Protein AF-A0A2M9W967-F1 (afdb_monomer_lite)

Sequence (74 aa):
MQQEEFREAIKKWSSLNFTAIIIDDTDDRNEIYLATSDSPPNSRLYLCDARDSEQAKAMGERFSYWLKSYKNKI

Organism: NCBI:txid1076549

pLDDT: mean 81.51, std 13.03, range [43.34, 95.81]

Structure (mmCIF, N/CA/C/O backbone):
data_AF-A0A2M9W967-F1
#
_entry.id   AF-A0A2M9W967-F1
#
loop_
_atom_site.group_PDB
_atom_site.id
_atom_site.type_symbol
_atom_site.label_atom_id
_atom_site.label_alt_id
_atom_site.label_comp_id
_atom_site.label_asym_id
_atom_site.label_entity_id
_atom_site.label_seq_id
_atom_site.pdbx_PDB_ins_code
_atom_site.Cartn_x
_atom_site.Cartn_y
_atom_site.Cartn_z
_atom_site.occupancy
_atom_site.B_iso_or_equiv
_atom_site.auth_seq_id
_atom_site.auth_comp_id
_atom_site.auth_asym_id
_atom_site.auth_atom_id
_atom_site.pdbx_PDB_model_num
ATOM 1 N N . MET A 1 1 ? -17.286 -21.478 6.982 1.00 54.62 1 MET A N 1
ATOM 2 C CA . MET A 1 1 ? -17.019 -20.036 7.049 1.00 54.62 1 MET A CA 1
ATOM 3 C C . MET A 1 1 ? -18.363 -19.337 7.112 1.00 54.62 1 MET A C 1
ATOM 5 O O . MET A 1 1 ? -19.070 -19.269 6.112 1.00 54.62 1 MET A O 1
ATOM 9 N N . GLN A 1 2 ? -18.820 -19.085 8.333 1.00 64.38 2 GLN A N 1
ATOM 10 C CA . GLN A 1 2 ? -20.231 -18.863 8.661 1.00 64.38 2 GLN A CA 1
ATOM 11 C C . GLN A 1 2 ? -20.457 -17.360 8.833 1.00 64.38 2 GLN A C 1
ATOM 13 O O . GLN A 1 2 ? -19.565 -16.658 9.284 1.00 64.38 2 GLN A O 1
ATOM 18 N N . GLN A 1 3 ? -21.622 -16.859 8.430 1.00 76.62 3 GLN A N 1
ATOM 19 C CA . GLN A 1 3 ? -22.017 -15.445 8.297 1.00 76.62 3 GLN A CA 1
ATOM 20 C C . GLN A 1 3 ? -21.522 -14.471 9.397 1.00 76.62 3 GLN A C 1
ATOM 22 O O . GLN A 1 3 ? -21.382 -13.270 9.160 1.00 76.62 3 GLN A O 1
ATOM 27 N N . GLU A 1 4 ? -21.260 -14.990 10.590 1.00 78.50 4 GLU A N 1
ATOM 28 C CA . GLU A 1 4 ? -20.709 -14.305 11.754 1.00 78.50 4 GLU A CA 1
ATOM 29 C C . GLU A 1 4 ? -19.247 -13.860 11.565 1.00 78.50 4 GLU A C 1
ATOM 31 O O . GLU A 1 4 ? -18.947 -12.688 11.780 1.00 78.50 4 GLU A O 1
ATOM 36 N N . GLU A 1 5 ? -18.371 -14.713 11.024 1.00 74.38 5 GLU A N 1
ATOM 37 C CA . GLU A 1 5 ? -16.965 -14.381 10.723 1.00 74.38 5 GLU A CA 1
ATOM 38 C C . GLU A 1 5 ? -16.869 -13.245 9.692 1.00 74.38 5 GLU A C 1
ATOM 40 O O . GLU A 1 5 ? -16.052 -12.330 9.811 1.00 74.38 5 GLU A O 1
ATOM 45 N N . PHE A 1 6 ? -17.762 -13.258 8.697 1.00 74.69 6 PHE A N 1
ATOM 46 C CA . PHE A 1 6 ? -17.867 -12.185 7.709 1.00 74.69 6 PHE A CA 1
ATOM 47 C C . PHE A 1 6 ? -18.350 -10.874 8.343 1.00 74.69 6 PHE A C 1
ATOM 49 O O . PHE A 1 6 ? -17.791 -9.810 8.080 1.00 74.69 6 PHE A O 1
ATOM 56 N N . ARG A 1 7 ? -19.362 -10.928 9.218 1.00 76.44 7 ARG A N 1
ATOM 57 C CA . ARG A 1 7 ? -19.843 -9.743 9.949 1.00 76.44 7 ARG A CA 1
ATOM 58 C C . ARG A 1 7 ? -18.768 -9.155 10.855 1.00 76.44 7 ARG A C 1
ATOM 60 O O . ARG A 1 7 ? -18.657 -7.933 10.934 1.00 76.44 7 ARG A O 1
ATOM 67 N N . GLU A 1 8 ? -17.980 -9.989 11.521 1.00 76.00 8 GLU A N 1
ATOM 68 C CA . GLU A 1 8 ? -16.843 -9.530 12.315 1.00 76.00 8 GLU A CA 1
ATOM 69 C C . GLU A 1 8 ? -15.761 -8.885 11.448 1.00 76.00 8 GLU A C 1
ATOM 71 O O . GLU A 1 8 ? -15.248 -7.827 11.812 1.00 76.00 8 GLU A O 1
ATOM 76 N N . ALA A 1 9 ? -15.457 -9.454 10.278 1.00 72.25 9 ALA A N 1
ATOM 77 C CA . ALA A 1 9 ? -14.523 -8.856 9.328 1.00 72.25 9 ALA A CA 1
ATOM 78 C C . ALA A 1 9 ? -14.997 -7.469 8.851 1.00 72.25 9 ALA A C 1
ATOM 80 O O . ALA A 1 9 ? -14.226 -6.512 8.892 1.00 72.25 9 ALA A O 1
ATOM 81 N N . ILE A 1 10 ? -16.278 -7.319 8.496 1.00 74.75 10 ILE A N 1
ATOM 82 C CA . ILE A 1 10 ? -16.857 -6.028 8.082 1.00 74.75 10 ILE A CA 1
ATOM 83 C C . ILE A 1 10 ? -16.862 -5.007 9.230 1.00 74.75 10 ILE A C 1
ATOM 85 O O . ILE A 1 10 ? -16.546 -3.836 9.020 1.00 74.75 10 ILE A O 1
ATOM 89 N N . LYS A 1 11 ? -17.170 -5.426 10.465 1.00 74.31 11 LYS A N 1
ATOM 90 C CA . LYS A 1 11 ? -17.060 -4.537 11.634 1.00 74.31 11 LYS A CA 1
ATOM 91 C C . LYS A 1 11 ? -15.624 -4.050 11.825 1.00 74.31 11 LYS A C 1
ATOM 93 O O . LYS A 1 11 ? -15.423 -2.855 12.023 1.00 74.31 11 LYS A O 1
ATOM 98 N N . LYS A 1 12 ? -14.633 -4.937 11.689 1.00 70.81 12 LYS A N 1
ATOM 99 C CA . LYS A 1 12 ? -13.210 -4.565 11.747 1.00 70.81 12 LYS A CA 1
ATOM 100 C C . LYS A 1 12 ? -12.844 -3.559 10.655 1.00 70.81 12 LYS A C 1
ATOM 102 O O . LYS A 1 12 ? -12.091 -2.634 10.940 1.00 70.81 12 LYS A O 1
ATOM 107 N N . TRP A 1 13 ? -13.429 -3.668 9.458 1.00 70.81 13 TRP A N 1
ATOM 108 C CA . TRP A 1 13 ? -13.215 -2.712 8.362 1.00 70.81 13 TRP A CA 1
ATOM 109 C C . TRP A 1 13 ? -13.665 -1.290 8.698 1.00 70.81 13 TRP A C 1
ATOM 111 O O . TRP A 1 13 ? -12.963 -0.343 8.359 1.00 70.81 13 TRP A O 1
ATOM 121 N N . SER A 1 14 ? -14.782 -1.128 9.416 1.00 68.44 14 SER A N 1
ATOM 122 C CA . SER A 1 14 ? -15.254 0.201 9.845 1.00 68.44 14 SER A CA 1
ATOM 123 C C . SER A 1 14 ? -14.311 0.907 10.829 1.00 68.44 14 SER A C 1
ATOM 125 O O . SER A 1 14 ? -14.345 2.129 10.938 1.00 68.44 14 SER A O 1
ATOM 127 N N . SER A 1 15 ? -13.448 0.147 11.511 1.00 70.31 15 SER A N 1
ATOM 128 C CA . SER A 1 15 ? -12.411 0.666 12.408 1.00 70.31 15 SER A CA 1
ATOM 129 C C . SER A 1 15 ? -11.026 0.784 11.761 1.00 70.31 1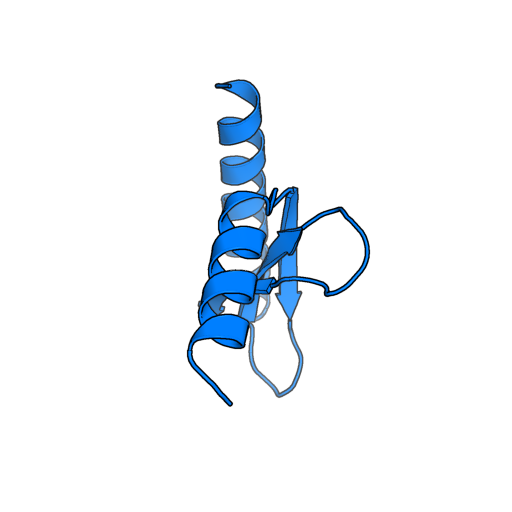5 SER A C 1
ATOM 131 O O . SER A 1 15 ? -10.093 1.218 12.433 1.00 70.31 15 SER A O 1
ATOM 133 N N . LEU A 1 16 ? -10.854 0.397 10.489 1.00 75.75 16 LEU A N 1
ATOM 134 C CA . LEU A 1 16 ? -9.550 0.490 9.830 1.00 75.75 16 LEU A CA 1
ATOM 135 C C . LEU A 1 16 ? -9.220 1.948 9.519 1.00 75.75 16 LEU A C 1
ATOM 137 O O . LEU A 1 16 ? -9.922 2.622 8.765 1.00 75.75 16 LEU A O 1
ATOM 141 N N . ASN A 1 17 ? -8.099 2.411 10.059 1.00 78.88 17 ASN A N 1
ATOM 142 C CA . ASN A 1 17 ? -7.526 3.700 9.713 1.00 78.88 17 ASN A CA 1
ATOM 143 C C . ASN A 1 17 ? -6.352 3.481 8.758 1.00 78.88 17 ASN A C 1
ATOM 145 O O . ASN A 1 17 ? -5.259 3.096 9.175 1.00 78.88 17 ASN A O 1
ATOM 149 N N . PHE A 1 18 ? -6.584 3.687 7.462 1.00 83.94 18 PHE A N 1
ATOM 150 C CA . PHE A 1 18 ? -5.522 3.602 6.464 1.00 83.94 18 PHE A CA 1
ATOM 151 C C . PHE A 1 18 ? -4.623 4.835 6.559 1.00 83.94 18 PHE A C 1
ATOM 153 O O . PHE A 1 18 ? -5.073 5.980 6.495 1.00 83.94 18 PHE A O 1
ATOM 160 N N . THR A 1 19 ? -3.327 4.611 6.729 1.00 86.38 19 THR A N 1
ATOM 161 C CA . THR A 1 19 ? -2.362 5.669 7.041 1.00 86.38 19 THR A CA 1
ATOM 162 C C . THR A 1 19 ? -1.167 5.708 6.108 1.00 86.38 19 THR A C 1
ATOM 164 O O . THR A 1 19 ? -0.426 6.690 6.153 1.00 86.38 19 THR A O 1
ATOM 167 N N . ALA A 1 20 ? -0.976 4.676 5.292 1.00 89.06 20 ALA A N 1
ATOM 168 C CA . ALA A 1 20 ? 0.160 4.546 4.397 1.00 89.06 20 ALA A CA 1
ATOM 169 C C . ALA A 1 20 ? -0.260 4.024 3.020 1.00 89.06 20 ALA A C 1
ATOM 171 O O . ALA A 1 20 ? -1.299 3.379 2.875 1.00 89.06 20 ALA A O 1
ATOM 172 N N . ILE A 1 21 ? 0.588 4.296 2.030 1.00 92.19 21 ILE A N 1
ATOM 173 C CA . ILE A 1 21 ? 0.564 3.654 0.718 1.00 92.19 21 ILE A CA 1
ATOM 174 C C . ILE A 1 21 ? 1.748 2.697 0.654 1.00 92.19 21 ILE A C 1
ATOM 176 O O . ILE A 1 21 ? 2.856 3.070 1.040 1.00 92.19 21 ILE A O 1
ATOM 180 N N . ILE A 1 22 ? 1.506 1.478 0.187 1.00 91.69 22 ILE A N 1
ATOM 181 C CA . ILE A 1 22 ? 2.526 0.455 -0.041 1.00 91.69 22 ILE A CA 1
ATOM 182 C C . ILE A 1 22 ? 2.523 0.127 -1.529 1.00 91.69 22 ILE A C 1
ATOM 184 O O . ILE A 1 22 ? 1.458 -0.007 -2.129 1.00 91.69 22 ILE A O 1
ATOM 188 N N . ILE A 1 23 ? 3.714 0.009 -2.102 1.00 92.12 23 ILE A N 1
ATOM 189 C CA . ILE A 1 23 ? 3.922 -0.554 -3.433 1.00 92.12 23 ILE A CA 1
ATOM 190 C C . ILE A 1 23 ? 4.484 -1.952 -3.205 1.00 92.12 23 ILE A C 1
ATOM 192 O O . ILE A 1 23 ? 5.450 -2.101 -2.456 1.00 92.12 23 ILE A O 1
ATOM 196 N N . ASP A 1 24 ? 3.833 -2.949 -3.784 1.00 89.94 24 ASP A N 1
ATOM 197 C CA . ASP A 1 24 ? 4.314 -4.321 -3.833 1.00 89.94 24 ASP A CA 1
ATOM 198 C C . ASP A 1 24 ? 4.858 -4.565 -5.242 1.00 89.94 24 ASP A C 1
ATOM 200 O O . ASP A 1 24 ? 4.107 -4.526 -6.219 1.00 89.94 24 ASP A O 1
ATOM 204 N N . ASP A 1 25 ? 6.177 -4.706 -5.337 1.00 84.88 25 ASP A N 1
ATOM 205 C CA . ASP A 1 25 ? 6.915 -4.944 -6.578 1.00 84.88 25 ASP A CA 1
ATOM 206 C C . ASP A 1 25 ? 7.300 -6.423 -6.755 1.00 84.88 25 ASP A C 1
ATOM 208 O O . ASP A 1 25 ? 8.176 -6.768 -7.552 1.00 84.88 25 ASP A O 1
ATOM 212 N N . THR A 1 26 ? 6.653 -7.313 -5.994 1.00 81.62 26 THR A N 1
ATOM 213 C CA . THR A 1 26 ? 6.845 -8.758 -6.122 1.00 81.62 26 THR A CA 1
ATOM 214 C C . THR A 1 26 ? 6.140 -9.322 -7.365 1.00 81.62 26 THR A C 1
ATOM 216 O O . THR A 1 26 ? 5.196 -8.744 -7.903 1.00 81.62 26 THR A O 1
ATOM 219 N N . ASP A 1 27 ? 6.631 -10.465 -7.856 1.00 76.50 27 ASP A N 1
ATOM 220 C CA . ASP A 1 27 ? 6.042 -11.235 -8.965 1.00 76.50 27 ASP A CA 1
ATOM 221 C C . ASP A 1 27 ? 5.872 -10.476 -10.302 1.00 76.50 27 ASP A C 1
ATOM 223 O O . ASP A 1 27 ? 4.907 -10.705 -11.035 1.00 76.50 27 ASP A O 1
ATOM 227 N N . ASP A 1 28 ? 6.813 -9.584 -10.640 1.00 78.31 28 ASP A N 1
ATOM 228 C CA . ASP A 1 28 ? 6.803 -8.740 -11.854 1.00 78.31 28 ASP A CA 1
ATOM 229 C C . ASP A 1 28 ? 5.572 -7.818 -11.971 1.00 78.31 28 ASP A C 1
ATOM 231 O O . ASP A 1 28 ? 5.261 -7.285 -13.044 1.00 78.31 28 ASP A O 1
ATOM 235 N N . ARG A 1 29 ? 4.860 -7.603 -10.863 1.00 82.75 29 ARG A N 1
ATOM 236 C CA . ARG A 1 29 ? 3.731 -6.679 -10.775 1.00 82.75 29 ARG A CA 1
ATOM 237 C C . ARG A 1 29 ? 4.136 -5.443 -10.002 1.00 82.75 29 ARG A C 1
ATOM 239 O O . ARG A 1 29 ? 5.070 -5.460 -9.219 1.00 82.75 29 ARG A O 1
ATOM 246 N N . ASN A 1 30 ? 3.431 -4.347 -10.251 1.00 89.50 30 ASN A N 1
ATOM 247 C CA . ASN A 1 30 ? 3.612 -3.106 -9.510 1.00 89.50 30 ASN A CA 1
ATOM 248 C C . ASN A 1 30 ? 2.283 -2.744 -8.852 1.00 89.50 30 ASN A C 1
ATOM 250 O O . ASN A 1 30 ? 1.570 -1.847 -9.308 1.00 89.50 30 ASN A O 1
ATOM 254 N N . GLU A 1 31 ? 1.912 -3.504 -7.831 1.00 94.38 31 GLU A N 1
ATOM 255 C CA . GLU A 1 31 ? 0.611 -3.389 -7.182 1.00 94.38 31 GLU A CA 1
ATOM 256 C C . GLU A 1 31 ? 0.655 -2.306 -6.100 1.00 94.38 31 GLU A C 1
ATOM 258 O O . GLU A 1 31 ? 1.620 -2.175 -5.346 1.00 94.38 31 GLU A O 1
ATOM 263 N N . ILE A 1 32 ? -0.400 -1.502 -6.007 1.00 93.94 32 ILE A N 1
ATOM 264 C CA . ILE A 1 32 ? -0.467 -0.375 -5.077 1.00 93.94 32 ILE A CA 1
ATOM 265 C C . ILE A 1 32 ? -1.586 -0.612 -4.069 1.00 93.94 32 ILE A C 1
ATOM 267 O O . ILE A 1 32 ? -2.727 -0.897 -4.434 1.00 93.94 32 ILE A O 1
ATOM 271 N N . TYR A 1 33 ? -1.267 -0.431 -2.789 1.00 92.75 33 TYR A N 1
ATOM 272 C CA . TYR A 1 33 ? -2.148 -0.713 -1.662 1.00 92.75 33 TYR A CA 1
ATOM 273 C C . TYR A 1 33 ? -2.259 0.472 -0.696 1.00 92.75 33 TYR A C 1
ATOM 275 O O . TYR A 1 33 ? -1.276 1.155 -0.416 1.00 92.75 33 TYR A O 1
ATOM 283 N N . LEU A 1 34 ? -3.438 0.661 -0.101 1.00 90.81 34 LEU A N 1
ATOM 284 C CA . LEU A 1 34 ? -3.604 1.382 1.166 1.00 90.81 34 LEU A CA 1
ATOM 285 C C . LEU A 1 34 ? -3.331 0.429 2.329 1.00 90.81 34 LEU A C 1
ATOM 287 O O . LEU A 1 34 ? -3.833 -0.691 2.331 1.00 90.81 34 LEU A O 1
ATOM 291 N N . ALA A 1 35 ? -2.600 0.881 3.343 1.00 88.19 35 ALA A N 1
ATOM 292 C CA . ALA A 1 35 ? -2.277 0.088 4.526 1.00 88.19 35 ALA A CA 1
ATOM 293 C C . ALA A 1 35 ? -2.563 0.843 5.828 1.00 88.19 35 ALA A C 1
ATOM 295 O O . ALA A 1 35 ? -2.468 2.073 5.888 1.00 88.19 35 ALA A O 1
ATOM 296 N N . THR A 1 36 ? -2.919 0.099 6.874 1.00 85.06 36 THR A N 1
ATOM 297 C CA . THR A 1 36 ? -3.130 0.615 8.233 1.00 85.06 36 THR A CA 1
ATOM 298 C C . THR A 1 36 ? -1.815 0.724 9.011 1.00 85.06 36 THR A C 1
ATOM 300 O O . THR A 1 36 ? -0.897 -0.061 8.781 1.00 85.06 36 THR A O 1
ATOM 303 N N . SER A 1 37 ? -1.710 1.693 9.931 1.00 70.56 37 SER A N 1
ATOM 304 C CA . SER A 1 37 ? -0.539 1.862 10.818 1.00 70.56 37 SER A CA 1
ATOM 305 C C . SER A 1 37 ? -0.489 0.835 11.939 1.00 70.56 37 SER A C 1
ATOM 307 O O . SER A 1 37 ? 0.584 0.545 12.467 1.00 70.56 37 SER A O 1
ATOM 309 N N . ASP A 1 38 ? -1.656 0.327 12.327 1.00 59.44 38 ASP A N 1
ATOM 310 C CA . ASP A 1 38 ? -1.811 -0.414 13.565 1.00 59.44 38 ASP A CA 1
ATOM 311 C C . ASP A 1 38 ? -1.673 -1.918 13.292 1.00 59.44 38 ASP A C 1
ATOM 313 O O . ASP A 1 38 ? -2.203 -2.444 12.314 1.00 59.44 38 ASP A O 1
ATOM 317 N N . SER A 1 39 ? -0.882 -2.558 14.157 1.00 43.34 39 SER A N 1
ATOM 318 C CA . SER A 1 39 ? -0.435 -3.960 14.179 1.00 43.34 39 SER A CA 1
ATOM 319 C C . SER A 1 39 ? -1.515 -5.029 13.861 1.00 43.34 39 SER A C 1
ATOM 321 O O . SER A 1 39 ? -2.706 -4.744 13.892 1.00 43.34 39 SER A O 1
ATOM 323 N N . PRO A 1 40 ? -1.117 -6.282 13.552 1.00 50.59 40 PRO A N 1
ATOM 324 C CA . PRO A 1 40 ? -1.720 -7.125 12.516 1.00 50.59 40 PRO A CA 1
ATOM 325 C C . PRO A 1 40 ? -3.199 -7.520 12.718 1.00 50.59 40 PRO A C 1
ATOM 327 O O . PRO A 1 40 ? -3.663 -7.657 13.850 1.00 50.59 40 PRO A O 1
ATOM 330 N N . PRO A 1 41 ? -3.924 -7.822 11.619 1.00 51.62 41 PRO A N 1
ATOM 331 C CA . PRO A 1 41 ? -3.391 -8.068 10.280 1.00 51.62 41 PRO A CA 1
ATOM 332 C C . PRO A 1 41 ? -3.123 -6.760 9.539 1.00 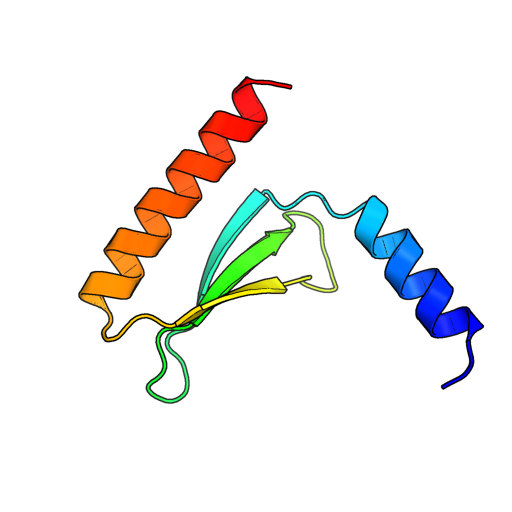51.62 41 PRO A C 1
ATOM 334 O O . PRO A 1 41 ? -3.958 -5.859 9.578 1.00 51.62 41 PRO A O 1
ATOM 337 N N . ASN A 1 42 ? -1.968 -6.696 8.861 1.00 62.78 42 ASN A N 1
ATOM 338 C CA . ASN A 1 42 ? -1.595 -5.665 7.887 1.00 62.78 42 ASN A CA 1
ATOM 339 C C . ASN A 1 42 ? -2.689 -5.593 6.821 1.00 62.78 42 ASN A C 1
ATOM 341 O O . ASN A 1 42 ? -2.606 -6.243 5.779 1.00 62.78 42 ASN A O 1
ATOM 345 N N . SER A 1 43 ? -3.761 -4.877 7.130 1.00 76.81 43 SER A N 1
ATOM 346 C CA . SER A 1 43 ? -4.942 -4.836 6.296 1.00 76.81 43 SER A CA 1
ATOM 347 C C . SER A 1 43 ? -4.579 -3.944 5.130 1.00 76.81 43 SER A C 1
ATOM 349 O O . SER A 1 43 ? -4.417 -2.733 5.280 1.00 76.81 43 SER A O 1
ATOM 351 N N . ARG A 1 44 ? -4.354 -4.587 3.988 1.00 85.31 44 ARG A N 1
ATOM 352 C CA . ARG A 1 44 ? -4.059 -3.930 2.727 1.00 85.31 44 ARG A CA 1
ATOM 353 C C . ARG A 1 44 ? -5.346 -3.855 1.922 1.00 85.31 44 ARG A C 1
ATOM 355 O O . ARG A 1 44 ? -6.034 -4.860 1.759 1.00 85.31 44 ARG A O 1
ATOM 362 N N . LEU A 1 45 ? -5.660 -2.672 1.417 1.00 86.25 45 LEU A N 1
ATOM 363 C CA . LEU A 1 45 ? -6.706 -2.478 0.425 1.00 86.25 45 LEU A CA 1
ATOM 364 C C . LEU A 1 45 ? -6.035 -2.215 -0.916 1.00 86.25 45 LEU A C 1
ATOM 366 O O . LEU A 1 45 ? -5.315 -1.230 -1.062 1.00 86.25 45 LEU A O 1
ATOM 370 N N . TYR A 1 46 ? -6.264 -3.107 -1.871 1.00 90.44 46 TYR A N 1
ATOM 371 C CA . TYR A 1 46 ? -5.780 -2.952 -3.236 1.00 90.44 46 TYR A CA 1
ATOM 372 C C . TYR A 1 46 ? -6.388 -1.705 -3.892 1.00 90.44 46 TYR A C 1
ATOM 374 O O . TYR A 1 46 ? -7.593 -1.465 -3.774 1.00 90.44 46 TYR A O 1
ATOM 382 N N . LEU A 1 47 ? -5.554 -0.921 -4.575 1.00 91.75 47 LEU A N 1
ATOM 383 C CA . LEU A 1 47 ? -5.964 0.267 -5.320 1.00 91.75 47 LEU A CA 1
ATOM 384 C C . LEU A 1 47 ? -5.905 0.032 -6.829 1.00 91.75 47 LEU A C 1
ATOM 386 O O . LEU A 1 47 ? -6.916 0.203 -7.511 1.00 91.75 47 LEU A O 1
ATOM 390 N N . CYS A 1 48 ? -4.721 -0.296 -7.347 1.00 93.69 48 CYS A N 1
ATOM 391 C CA . CYS A 1 48 ? -4.473 -0.477 -8.775 1.00 93.69 48 CYS A CA 1
ATOM 392 C C . CYS A 1 48 ? -3.101 -1.109 -9.044 1.00 93.69 48 CYS A C 1
ATOM 394 O O . CYS A 1 48 ? -2.241 -1.129 -8.163 1.00 93.69 48 CYS A O 1
ATOM 396 N N . ASP A 1 49 ? -2.886 -1.505 -10.299 1.00 94.31 49 ASP A N 1
ATOM 397 C CA . ASP A 1 49 ? -1.579 -1.893 -10.833 1.00 94.31 49 ASP A CA 1
ATOM 398 C C . ASP A 1 49 ? -0.962 -0.738 -11.624 1.00 94.31 49 ASP A C 1
ATOM 400 O O . ASP A 1 49 ? -1.654 -0.015 -12.352 1.00 94.31 49 ASP A O 1
ATOM 404 N N . ALA A 1 50 ? 0.355 -0.600 -11.526 1.00 94.12 50 ALA A N 1
ATOM 405 C CA . ALA A 1 50 ? 1.156 0.217 -12.420 1.00 94.12 50 ALA A CA 1
ATOM 406 C C . ALA A 1 50 ? 1.811 -0.639 -13.514 1.00 94.12 50 ALA A C 1
ATOM 408 O O . ALA A 1 50 ? 2.072 -1.830 -13.353 1.00 94.12 50 ALA A O 1
ATOM 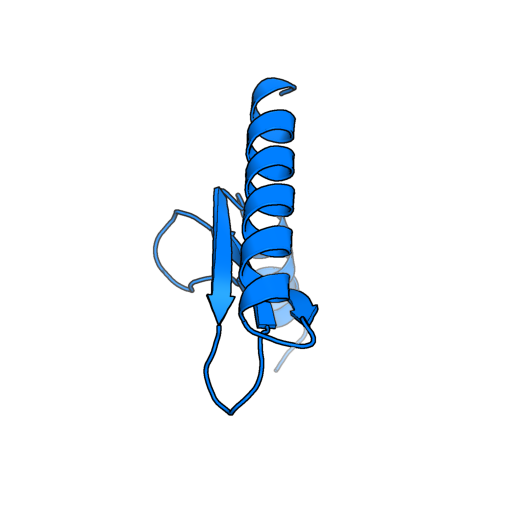409 N N . ARG A 1 51 ? 2.079 -0.008 -14.657 1.00 92.69 51 ARG A N 1
ATOM 410 C CA . ARG A 1 51 ? 2.709 -0.631 -15.830 1.00 92.69 51 ARG A CA 1
ATOM 411 C C . ARG A 1 51 ? 4.170 -0.997 -15.587 1.00 92.69 51 ARG A C 1
ATOM 413 O O . ARG A 1 51 ? 4.652 -1.965 -16.159 1.00 92.69 51 ARG A O 1
ATOM 420 N N . ASP A 1 52 ? 4.853 -0.194 -14.781 1.00 93.75 52 ASP A N 1
ATOM 421 C CA . ASP A 1 52 ? 6.270 -0.301 -14.463 1.00 93.75 52 ASP A CA 1
ATOM 422 C C . ASP A 1 52 ? 6.563 0.386 -13.118 1.00 93.75 52 ASP A C 1
ATOM 424 O O . ASP A 1 52 ? 5.691 1.028 -12.518 1.00 93.75 52 ASP A O 1
ATOM 428 N N . SER A 1 53 ? 7.803 0.251 -12.650 1.00 91.88 53 SER A N 1
ATOM 429 C CA . SER A 1 53 ? 8.252 0.769 -11.356 1.00 91.88 53 SER A CA 1
ATOM 430 C C . SER A 1 53 ? 8.291 2.299 -11.288 1.00 91.88 53 SER A C 1
ATOM 432 O O . SER A 1 53 ? 8.068 2.878 -10.221 1.00 91.88 53 SER A O 1
ATOM 434 N N . GLU A 1 54 ? 8.524 2.981 -12.414 1.00 94.44 54 GLU A N 1
ATOM 435 C CA . GLU A 1 54 ? 8.521 4.444 -12.477 1.00 94.44 54 GLU A CA 1
ATOM 436 C C . GLU A 1 54 ? 7.102 4.981 -12.271 1.00 94.44 54 GLU A C 1
ATOM 438 O O . GLU A 1 54 ? 6.863 5.844 -11.416 1.00 94.44 54 GLU A O 1
ATOM 443 N N . GLN A 1 55 ? 6.133 4.412 -12.990 1.00 95.25 55 GLN A N 1
ATOM 444 C CA . GLN A 1 55 ? 4.726 4.730 -12.816 1.00 95.25 55 GLN A CA 1
ATOM 445 C C . GLN A 1 55 ? 4.243 4.364 -11.409 1.00 95.25 55 GLN A C 1
ATOM 447 O O . GLN A 1 55 ? 3.501 5.148 -10.809 1.00 95.25 55 GLN A O 1
ATOM 452 N N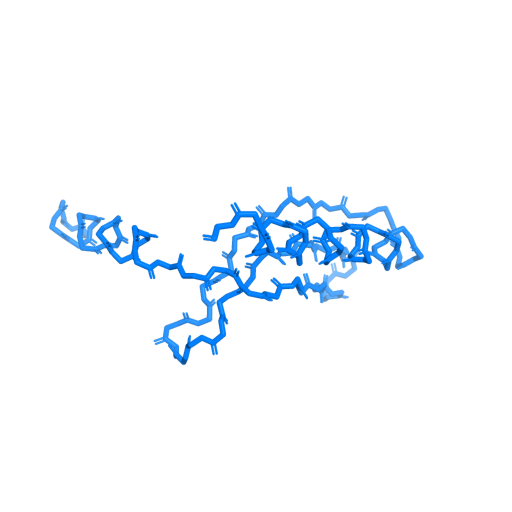 . ALA A 1 56 ? 4.675 3.225 -10.863 1.00 94.75 56 ALA A N 1
ATOM 453 C CA . ALA A 1 56 ? 4.321 2.795 -9.512 1.00 94.75 56 ALA A CA 1
ATOM 454 C C . ALA A 1 56 ? 4.726 3.841 -8.474 1.00 94.75 56 ALA A C 1
ATOM 456 O O . ALA A 1 56 ? 3.912 4.259 -7.647 1.00 94.75 56 ALA A O 1
ATOM 457 N N . LYS A 1 57 ? 5.965 4.338 -8.570 1.00 94.31 57 LYS A N 1
ATOM 458 C CA . LYS A 1 57 ? 6.482 5.382 -7.687 1.00 94.31 57 LYS A CA 1
ATOM 459 C C . LYS A 1 57 ? 5.687 6.682 -7.820 1.00 94.31 57 LYS A C 1
ATOM 461 O O . LYS A 1 57 ? 5.252 7.232 -6.808 1.00 94.31 57 LYS A O 1
ATOM 466 N N . ALA A 1 58 ? 5.438 7.143 -9.047 1.00 95.81 58 ALA A N 1
ATOM 467 C CA . ALA A 1 58 ? 4.672 8.366 -9.292 1.00 95.81 58 ALA A CA 1
ATOM 468 C C . ALA A 1 58 ? 3.234 8.276 -8.741 1.00 95.81 58 ALA A C 1
ATOM 470 O O . ALA A 1 58 ? 2.719 9.220 -8.133 1.00 95.81 58 ALA A O 1
ATOM 471 N N . MET A 1 59 ? 2.579 7.125 -8.914 1.00 95.62 59 MET A N 1
ATOM 472 C CA . MET A 1 59 ? 1.251 6.865 -8.354 1.00 95.62 59 MET A CA 1
ATOM 473 C C . MET A 1 59 ? 1.285 6.781 -6.825 1.00 95.62 59 MET A C 1
ATOM 475 O O . MET A 1 59 ? 0.442 7.393 -6.166 1.00 95.62 59 MET A O 1
ATOM 479 N N . GLY A 1 60 ? 2.276 6.094 -6.254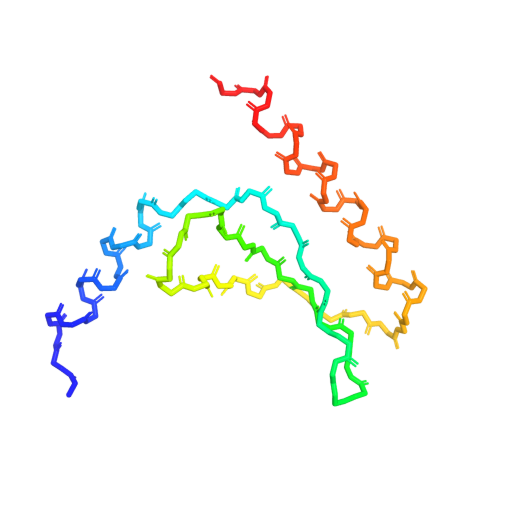 1.00 94.06 60 GLY A N 1
ATOM 480 C CA . GLY A 1 60 ? 2.467 5.986 -4.810 1.00 94.06 60 GLY A CA 1
ATOM 481 C C . GLY A 1 60 ? 2.642 7.345 -4.133 1.00 94.06 60 GLY A C 1
ATOM 482 O O . GLY A 1 60 ? 2.012 7.610 -3.105 1.00 94.06 60 GLY A O 1
ATOM 483 N N . GLU A 1 61 ? 3.418 8.249 -4.734 1.00 94.62 61 GLU A N 1
ATOM 484 C CA . GLU A 1 61 ? 3.573 9.631 -4.263 1.00 94.62 61 GLU A CA 1
ATOM 485 C C . GLU A 1 61 ? 2.246 10.402 -4.316 1.00 94.62 61 GLU A C 1
ATOM 487 O O . GLU A 1 61 ? 1.854 11.041 -3.333 1.00 94.62 61 GLU A O 1
ATOM 492 N N 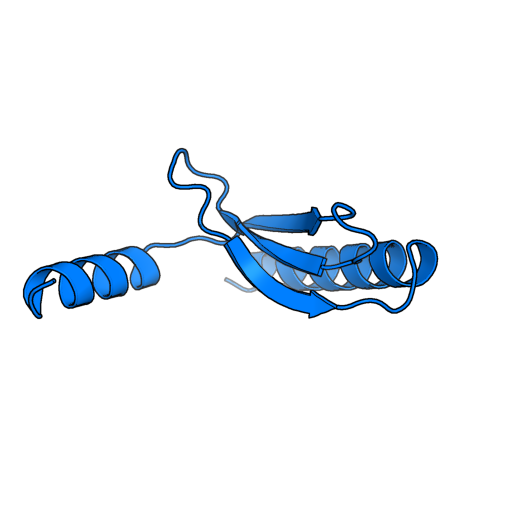. ARG A 1 62 ? 1.505 10.295 -5.427 1.00 94.88 62 ARG A N 1
ATOM 493 C CA . ARG A 1 62 ? 0.210 10.969 -5.601 1.00 94.88 62 ARG A CA 1
ATOM 494 C C . ARG A 1 62 ? -0.837 10.482 -4.600 1.00 94.88 62 ARG A C 1
ATOM 496 O O . ARG A 1 62 ? -1.537 11.304 -4.004 1.00 94.88 62 ARG A O 1
ATOM 503 N N . PHE A 1 63 ? -0.934 9.173 -4.380 1.00 94.56 63 PHE A N 1
ATOM 504 C CA . PHE A 1 63 ? -1.846 8.612 -3.385 1.00 94.56 63 PHE A CA 1
ATOM 505 C C . PHE A 1 63 ? -1.415 8.944 -1.957 1.00 94.56 63 PHE A C 1
ATOM 507 O O . PHE A 1 63 ? -2.264 9.249 -1.122 1.00 94.56 63 PHE A O 1
ATOM 514 N N . SER A 1 64 ? -0.109 8.975 -1.681 1.00 91.94 64 SER A N 1
ATOM 515 C CA . SER A 1 64 ? 0.412 9.381 -0.371 1.00 91.94 64 SER A CA 1
ATOM 516 C C . SER A 1 64 ? 0.078 10.839 -0.067 1.00 91.94 64 SER A C 1
ATOM 518 O O . SER A 1 64 ? -0.295 11.171 1.060 1.00 91.94 64 SER A O 1
ATOM 520 N N . TYR A 1 65 ? 0.179 11.716 -1.070 1.00 92.25 65 TYR A N 1
ATOM 521 C CA . TYR A 1 65 ? -0.245 13.106 -0.951 1.00 92.25 65 TYR A CA 1
ATOM 522 C C . TYR A 1 65 ? -1.749 13.207 -0.684 1.00 92.25 65 TYR A C 1
ATOM 524 O O . TYR A 1 65 ? -2.147 13.834 0.296 1.00 92.25 65 TYR A O 1
ATOM 532 N N . TRP A 1 66 ? -2.575 12.534 -1.492 1.00 91.38 66 TRP A N 1
ATOM 533 C CA . TRP A 1 66 ? -4.028 12.496 -1.302 1.00 91.38 66 TRP A CA 1
ATOM 534 C C . TRP A 1 66 ? -4.417 12.034 0.110 1.00 91.38 66 TRP A C 1
ATOM 536 O O . TRP A 1 66 ? -5.226 12.690 0.768 1.00 91.38 66 TRP A O 1
ATOM 546 N N . LEU A 1 67 ? -3.786 10.969 0.610 1.00 88.75 67 LEU A N 1
ATOM 547 C CA . LEU A 1 67 ? -4.050 10.421 1.938 1.00 88.75 67 LEU A CA 1
ATOM 548 C C . LEU A 1 67 ? -3.710 11.419 3.055 1.00 88.75 67 LEU A C 1
ATOM 550 O O . LEU A 1 67 ? -4.490 11.600 3.991 1.00 88.75 67 LEU A O 1
ATOM 554 N N . LYS A 1 68 ? -2.574 12.120 2.944 1.00 86.94 68 LYS A N 1
ATOM 555 C CA . LYS A 1 68 ? -2.194 13.191 3.883 1.00 86.94 68 LYS A CA 1
ATOM 556 C C . LYS A 1 68 ? -3.159 14.376 3.813 1.00 86.94 68 LYS A C 1
ATOM 558 O O . LYS A 1 68 ? -3.566 14.893 4.850 1.00 86.94 68 LYS A O 1
ATOM 563 N N . SER A 1 69 ? -3.562 14.792 2.611 1.00 84.94 69 SER A N 1
ATOM 564 C CA . SER A 1 69 ? -4.530 15.879 2.423 1.00 84.94 69 SER A CA 1
ATOM 565 C C . SER A 1 69 ? -5.907 15.548 2.993 1.00 84.94 69 SER A C 1
ATOM 567 O O . SER A 1 69 ? -6.580 16.448 3.485 1.00 84.94 69 SER A O 1
ATOM 569 N N . TYR A 1 70 ? -6.330 14.283 2.937 1.00 76.94 70 TYR A N 1
ATOM 570 C CA . TYR A 1 70 ? -7.587 13.838 3.534 1.00 76.94 70 TYR A CA 1
ATOM 571 C C . TYR A 1 70 ? -7.542 13.906 5.064 1.00 76.94 70 TYR A C 1
ATOM 573 O O . TYR A 1 70 ? -8.463 14.436 5.677 1.00 76.94 70 TYR A O 1
ATOM 581 N N . LYS A 1 71 ? -6.434 13.470 5.678 1.00 68.81 71 LYS A N 1
ATOM 582 C CA . LYS A 1 71 ? -6.236 13.565 7.133 1.00 68.81 71 LYS A CA 1
ATOM 583 C C . LYS A 1 71 ? -6.257 14.997 7.664 1.00 68.81 71 LYS A C 1
ATOM 585 O O . LYS A 1 71 ? -6.716 15.209 8.771 1.00 68.81 71 LYS A O 1
ATOM 590 N N . ASN A 1 72 ? -5.800 15.971 6.879 1.00 66.75 72 ASN A N 1
ATOM 591 C CA . ASN A 1 72 ? -5.806 17.382 7.282 1.00 66.75 72 ASN A CA 1
ATOM 592 C C . ASN A 1 72 ? -7.181 18.070 7.138 1.00 66.75 72 ASN A C 1
ATOM 594 O O . ASN A 1 72 ? -7.292 19.256 7.437 1.00 66.75 72 ASN A O 1
ATOM 598 N N . LYS A 1 73 ? -8.203 17.377 6.615 1.00 59.06 73 LYS A N 1
ATOM 599 C CA . LYS A 1 73 ? -9.569 17.907 6.442 1.00 59.06 73 LYS A CA 1
ATOM 600 C C . LYS A 1 73 ? -10.559 17.421 7.506 1.00 59.06 73 LYS A C 1
ATOM 602 O O . LYS A 1 73 ? -11.694 17.893 7.498 1.00 59.06 73 LYS A O 1
ATOM 607 N N . ILE A 1 74 ? -10.152 16.474 8.347 1.00 50.56 74 ILE A N 1
ATOM 608 C CA . ILE A 1 74 ? -10.938 15.890 9.444 1.00 50.56 74 ILE A CA 1
ATOM 609 C C . ILE A 1 74 ? -10.372 16.431 10.752 1.00 50.56 74 ILE A C 1
ATOM 611 O O . ILE A 1 74 ? -11.186 16.769 11.635 1.00 50.56 74 ILE A O 1
#

Radius of gyration: 14.36 Å; chains: 1; bounding box: 30×38×30 Å

Secondary structure (DSSP, 8-state):
--HHHHHHHHHHHHT--EEEEEEE-GGG-EEEEEEESSSSS--EEEEEEESSHHHHHHHHHHHHHHHHHHHTT-

Foldseek 3Di:
DDPVVVVVVVVVVVVADFQAKDFDPPPVWGWIWTFGPDDPPRDTDTDDTDPDPVRSVVVRVVVNVVSVVVVVVD